Protein AF-A0AAV5I8J8-F1 (afdb_monomer_lite)

Foldseek 3Di:
DADQPDQQLVLVVCLVVVDDPVLQPPKDWDWDDDPVQTFTWIWRDLVNLCPAPCVVPDVVVSVVCNVVTDIDGPCSVVSNVDHGDHCVGPVVDDDDDDDDPPGRSDDD

Radius of gyration: 16.08 Å; chains: 1; bounding box: 31×36×40 Å

Sequence (108 aa):
MADTIHKPSYVIDQYLEDVPKDEFLDTEFIPSGTPEHPLSLVIAGPRFLSSNLYQLSPIEDLELAKTLVRPGSLFQQDLSKAKKFTNEGYGSVTRVFVVCDGDRAINI

pLDDT: mean 94.13, std 4.75, range [71.19, 98.81]

Organism: NCBI:txid152421

InterPro domains:
  IPR029058 Alpha/Beta hydrolase fold [G3DSA:3.40.50.1820] (1-108)
  IPR045889 Methylesterase/Alpha-hydroxynitrile lyase [PTHR10992] (1-107)

Secondary structure (DSSP, 8-state):
---SSS-TTHHHHHHHHHS-GGGGTT-EEEEEE-SSSEEEEEE--HHHIIIIISTTS-HHHHHHHHHH---EE--HHHHTTSPPP-TTTGGGS-------TT-SSS--

Structure (mmCIF, N/CA/C/O backbone):
data_AF-A0AAV5I8J8-F1
#
_entry.id   AF-A0AAV5I8J8-F1
#
loop_
_atom_site.group_PDB
_atom_site.id
_atom_site.type_symbol
_atom_site.label_atom_id
_atom_site.label_alt_id
_atom_site.label_comp_id
_atom_site.label_asym_id
_atom_site.label_entity_id
_atom_site.label_seq_id
_atom_site.pdbx_PDB_ins_code
_atom_site.Cartn_x
_atom_site.Cartn_y
_atom_site.Cartn_z
_atom_site.occupancy
_atom_site.B_iso_or_equiv
_atom_site.auth_seq_id
_atom_site.auth_comp_id
_atom_site.auth_asym_id
_atom_site.auth_atom_id
_atom_site.pdbx_PDB_model_num
ATOM 1 N N . MET A 1 1 ? -3.615 -4.577 -11.014 1.00 82.75 1 MET A N 1
ATOM 2 C CA . MET A 1 1 ? -2.527 -5.559 -10.756 1.00 82.75 1 MET A CA 1
ATOM 3 C C . MET A 1 1 ? -1.365 -5.294 -11.711 1.00 82.75 1 MET A C 1
ATOM 5 O O . MET A 1 1 ? -1.627 -4.814 -12.802 1.00 82.75 1 MET A O 1
ATOM 9 N N . ALA A 1 2 ? -0.111 -5.558 -11.321 1.00 87.56 2 ALA A N 1
ATOM 10 C CA . ALA A 1 2 ? 1.035 -5.403 -12.224 1.00 87.56 2 ALA A CA 1
ATOM 11 C C . ALA A 1 2 ? 0.907 -6.281 -13.487 1.00 87.56 2 ALA A C 1
ATOM 13 O O . ALA A 1 2 ? 0.383 -7.395 -13.429 1.00 87.56 2 ALA A O 1
ATOM 14 N N . ASP A 1 3 ? 1.409 -5.783 -14.616 1.00 94.06 3 ASP A N 1
ATOM 15 C CA . ASP A 1 3 ? 1.371 -6.463 -15.910 1.00 94.06 3 ASP A CA 1
ATOM 16 C C . ASP A 1 3 ? 2.643 -6.182 -16.739 1.00 94.06 3 ASP A C 1
ATOM 18 O O . ASP A 1 3 ? 3.568 -5.508 -16.285 1.00 94.06 3 ASP A O 1
ATOM 22 N N . THR A 1 4 ? 2.713 -6.748 -17.945 1.00 96.94 4 THR A N 1
ATOM 23 C CA . THR A 1 4 ? 3.846 -6.596 -18.878 1.00 96.94 4 THR A CA 1
ATOM 24 C C . THR A 1 4 ? 3.596 -5.554 -19.978 1.00 96.94 4 THR A C 1
ATOM 26 O O . THR A 1 4 ? 4.455 -5.319 -20.828 1.00 96.94 4 THR A O 1
ATOM 29 N N . ILE A 1 5 ? 2.419 -4.923 -19.982 1.00 96.75 5 ILE A N 1
ATOM 30 C CA . ILE A 1 5 ? 1.938 -4.011 -21.026 1.00 96.75 5 ILE A CA 1
ATOM 31 C C . ILE A 1 5 ? 2.177 -2.558 -20.612 1.00 96.75 5 ILE A C 1
ATOM 33 O O . ILE A 1 5 ? 2.697 -1.762 -21.401 1.00 96.75 5 ILE A O 1
ATOM 37 N N . HIS A 1 6 ? 1.835 -2.201 -19.381 1.00 96.94 6 HIS A N 1
ATOM 38 C CA . HIS A 1 6 ? 1.914 -0.860 -18.827 1.00 96.94 6 HIS A CA 1
ATOM 39 C C . HIS A 1 6 ? 3.230 -0.630 -18.071 1.00 96.94 6 HIS A C 1
ATOM 41 O O . HIS A 1 6 ? 4.020 -1.541 -17.818 1.00 96.94 6 HIS A O 1
ATOM 47 N N . LYS A 1 7 ? 3.522 0.637 -17.762 1.00 96.44 7 LYS A N 1
ATOM 48 C CA . LYS A 1 7 ? 4.648 0.99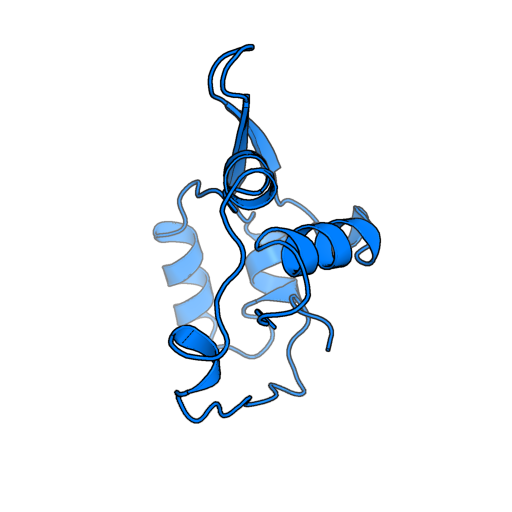6 -16.885 1.00 96.44 7 LYS A CA 1
ATOM 49 C C . LYS A 1 7 ? 4.366 0.531 -15.448 1.00 96.44 7 LYS A C 1
ATOM 51 O O . LYS A 1 7 ? 3.200 0.523 -15.057 1.00 96.44 7 LYS A O 1
ATOM 56 N N . PRO A 1 8 ? 5.392 0.215 -14.637 1.00 96.88 8 PRO A N 1
ATOM 57 C CA . PRO A 1 8 ? 5.177 -0.284 -13.277 1.00 96.88 8 PRO A CA 1
ATOM 58 C C . PRO A 1 8 ? 4.354 0.640 -12.363 1.00 96.88 8 PRO A C 1
ATOM 60 O O . PRO A 1 8 ? 3.654 0.140 -11.488 1.00 96.88 8 PRO A O 1
ATOM 63 N N . SER A 1 9 ? 4.374 1.963 -12.580 1.00 96.12 9 SER A N 1
ATOM 64 C CA . SER A 1 9 ? 3.540 2.904 -11.812 1.00 96.12 9 SER A CA 1
ATOM 65 C C . SER A 1 9 ? 2.051 2.857 -12.154 1.00 96.12 9 SER A C 1
ATOM 67 O O . SER A 1 9 ? 1.263 3.393 -11.389 1.00 96.12 9 SER A O 1
ATOM 69 N N . TYR A 1 10 ? 1.648 2.242 -13.272 1.00 95.75 10 TYR A N 1
ATOM 70 C CA . TYR A 1 10 ? 0.301 2.389 -13.839 1.00 95.75 10 TYR A CA 1
ATOM 71 C C . TYR A 1 10 ? -0.822 2.084 -12.845 1.00 95.75 10 TYR A C 1
ATOM 73 O O . TYR A 1 10 ? -1.774 2.844 -12.747 1.00 95.75 10 TYR A O 1
ATOM 81 N N . VAL A 1 11 ? -0.682 1.017 -12.058 1.00 92.88 11 VAL A N 1
ATOM 82 C CA . VAL A 1 11 ? -1.692 0.638 -11.058 1.00 92.88 11 VAL A CA 1
ATOM 83 C C . VAL A 1 11 ? -1.802 1.634 -9.906 1.00 92.88 11 VAL A C 1
ATOM 85 O O . VAL A 1 11 ? -2.878 1.795 -9.348 1.00 92.88 11 VAL A O 1
ATOM 88 N N . ILE A 1 12 ? -0.699 2.297 -9.552 1.00 93.56 12 ILE A N 1
ATOM 89 C CA . ILE A 1 12 ? -0.678 3.341 -8.523 1.00 93.56 12 ILE A CA 1
ATOM 90 C C . ILE A 1 12 ? -1.264 4.629 -9.100 1.00 93.56 12 ILE A C 1
ATOM 92 O O . ILE A 1 12 ? -2.070 5.269 -8.438 1.00 93.56 12 ILE A O 1
ATOM 96 N N . ASP A 1 13 ? -0.875 4.980 -10.331 1.00 93.94 13 ASP A N 1
ATOM 97 C CA . ASP A 1 13 ? -1.390 6.144 -11.054 1.00 93.94 13 ASP A CA 1
ATOM 98 C C . ASP A 1 13 ? -2.925 6.054 -11.144 1.00 93.94 13 ASP A C 1
ATOM 100 O O . ASP A 1 13 ? -3.616 6.959 -10.691 1.00 93.94 13 ASP A O 1
ATOM 104 N N . GLN A 1 14 ? -3.448 4.914 -11.607 1.00 92.06 14 GLN A N 1
ATOM 105 C CA . GLN A 1 14 ? -4.884 4.664 -11.701 1.00 92.06 14 GLN A CA 1
ATOM 106 C C . GLN A 1 14 ? -5.572 4.723 -10.329 1.00 92.06 14 GLN A C 1
ATOM 108 O O . GLN A 1 14 ? -6.580 5.399 -10.181 1.00 92.06 14 GLN A O 1
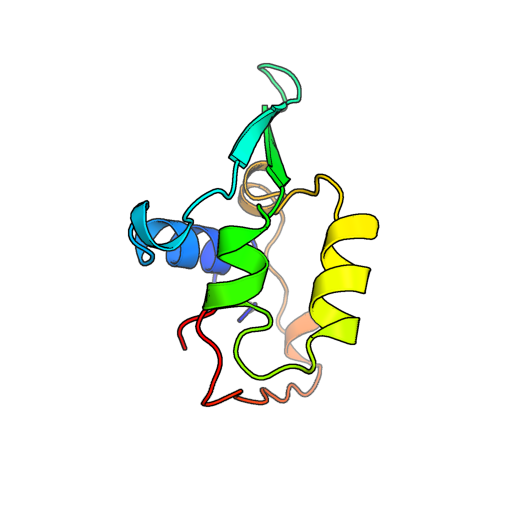ATOM 113 N N . TYR A 1 15 ? -5.014 4.069 -9.306 1.00 90.81 15 TYR A N 1
ATOM 114 C CA . TYR A 1 15 ? -5.588 4.089 -7.959 1.00 90.81 15 TYR A CA 1
ATOM 115 C C . TYR A 1 15 ? -5.700 5.513 -7.387 1.00 90.81 15 TYR A C 1
ATOM 117 O O . TYR A 1 15 ? -6.724 5.878 -6.818 1.00 90.81 15 TYR A O 1
ATOM 125 N N . LEU A 1 16 ? -4.659 6.334 -7.551 1.00 90.06 16 LEU A N 1
ATOM 126 C CA . LEU A 1 16 ? -4.651 7.713 -7.056 1.00 90.06 16 LEU A CA 1
ATOM 127 C C . LEU A 1 16 ? -5.541 8.658 -7.883 1.00 90.06 16 LEU A C 1
ATOM 129 O O . LEU A 1 16 ? -5.947 9.697 -7.364 1.00 90.06 16 LEU A O 1
ATOM 133 N N . GLU A 1 17 ? -5.811 8.331 -9.149 1.00 90.38 17 GLU A N 1
ATOM 134 C CA . GLU A 1 17 ? -6.745 9.067 -10.012 1.00 90.38 17 GLU A CA 1
ATOM 135 C C . GLU A 1 17 ? -8.209 8.690 -9.737 1.00 90.38 17 GLU A C 1
ATOM 137 O O . GLU A 1 17 ? -9.065 9.576 -9.696 1.00 90.38 17 GLU A O 1
ATOM 142 N N . ASP A 1 18 ? -8.485 7.402 -9.518 1.00 87.31 18 ASP A N 1
ATOM 143 C CA . ASP A 1 18 ? -9.837 6.861 -9.351 1.00 87.31 18 ASP A CA 1
ATOM 144 C C . ASP A 1 18 ? -10.397 7.091 -7.935 1.00 87.31 18 ASP A C 1
ATOM 146 O O . ASP A 1 18 ? -11.607 7.268 -7.777 1.00 87.31 18 ASP A O 1
ATOM 150 N N . VAL A 1 19 ? -9.549 7.102 -6.897 1.00 84.75 19 VAL A N 1
ATOM 151 C CA . VAL A 1 19 ? -9.993 7.240 -5.500 1.00 84.75 19 VAL A CA 1
ATOM 152 C C . VAL A 1 19 ? -10.148 8.718 -5.110 1.00 84.75 19 VAL A C 1
ATOM 154 O O . VAL A 1 19 ? -9.163 9.467 -5.100 1.00 84.75 19 VAL A O 1
ATOM 157 N N . PRO A 1 20 ? -11.360 9.171 -4.723 1.00 84.75 20 PRO A N 1
ATOM 158 C CA . PRO A 1 20 ? -11.569 10.524 -4.228 1.00 84.75 20 PRO A CA 1
ATOM 159 C C . PRO A 1 20 ? -10.688 10.822 -3.013 1.00 84.75 20 PRO A C 1
ATOM 161 O O . PRO A 1 20 ? -10.549 10.003 -2.108 1.00 84.75 20 PRO A O 1
ATOM 164 N N . LYS A 1 21 ? -10.147 12.044 -2.930 1.00 81.38 21 LYS A N 1
ATOM 165 C CA . LYS A 1 21 ? -9.269 12.448 -1.814 1.00 81.38 21 LYS A CA 1
ATOM 166 C C . LYS A 1 21 ? -9.902 12.249 -0.435 1.00 81.38 21 LYS A C 1
ATOM 168 O O . LYS A 1 21 ? -9.191 11.926 0.511 1.00 81.38 21 LYS A O 1
ATOM 173 N N . ASP A 1 22 ? -11.218 12.415 -0.334 1.00 84.00 22 ASP A N 1
ATOM 174 C CA . ASP A 1 22 ? -11.956 12.2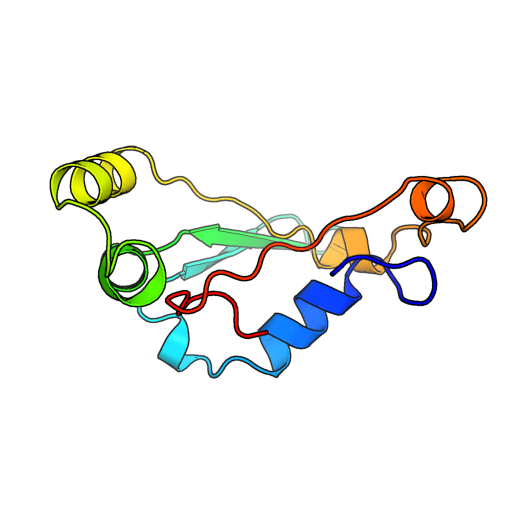53 0.919 1.00 84.00 22 ASP A CA 1
ATOM 175 C C . ASP A 1 22 ? -11.943 10.802 1.435 1.00 84.00 22 ASP A C 1
ATOM 177 O O . ASP A 1 22 ? -12.028 10.587 2.644 1.00 84.00 22 ASP A O 1
ATOM 181 N N . GLU A 1 23 ? -11.760 9.807 0.558 1.00 87.19 23 GLU A N 1
ATOM 182 C CA . GLU A 1 23 ? -11.656 8.397 0.960 1.00 87.19 23 GLU A CA 1
ATOM 183 C C . GLU A 1 23 ? -10.336 8.080 1.674 1.00 87.19 23 GLU A C 1
ATOM 185 O O . GLU A 1 23 ? -10.268 7.121 2.441 1.00 87.19 23 GLU A O 1
ATOM 190 N N . PHE A 1 24 ? -9.306 8.918 1.517 1.00 90.19 24 PHE A N 1
ATOM 191 C CA . PHE A 1 24 ? -8.045 8.775 2.249 1.00 90.19 24 PHE A CA 1
ATOM 192 C C . PHE A 1 24 ? -8.134 9.240 3.713 1.00 90.19 24 PHE A C 1
ATOM 194 O O . PHE A 1 24 ? -7.218 8.964 4.490 1.00 90.19 24 PHE A O 1
ATOM 201 N N . LEU A 1 25 ? -9.233 9.888 4.124 1.00 94.94 25 LEU A N 1
ATOM 202 C CA . LEU A 1 25 ? -9.515 10.324 5.498 1.00 94.94 25 LEU A CA 1
ATOM 203 C C . LEU A 1 25 ? -8.364 11.115 6.157 1.00 94.94 25 LEU A C 1
ATOM 205 O O . LEU A 1 25 ? -8.151 12.280 5.839 1.00 94.94 25 LEU A O 1
ATOM 209 N N . ASP A 1 26 ? -7.676 10.529 7.142 1.00 96.19 26 ASP A N 1
ATOM 210 C CA . ASP A 1 26 ? -6.516 11.095 7.847 1.00 96.19 26 ASP A CA 1
ATOM 211 C C . ASP A 1 26 ? -5.176 10.504 7.391 1.00 96.19 26 ASP A C 1
ATOM 213 O O . ASP A 1 26 ? -4.178 10.621 8.097 1.00 96.19 26 ASP A O 1
ATOM 217 N N . THR A 1 27 ? -5.138 9.867 6.223 1.00 96.12 27 THR A N 1
ATOM 218 C CA . THR A 1 27 ? -3.879 9.479 5.586 1.00 96.12 27 THR A CA 1
ATOM 219 C C . THR A 1 27 ? -3.122 10.724 5.143 1.00 96.12 27 THR A C 1
ATOM 221 O O . THR A 1 27 ? -3.649 11.565 4.413 1.00 96.12 27 THR A O 1
ATOM 224 N N . GLU A 1 28 ? -1.862 10.828 5.552 1.00 94.94 28 GLU A N 1
ATOM 225 C CA . GLU A 1 28 ? -1.011 11.962 5.209 1.00 94.94 28 GLU A CA 1
ATOM 226 C C . GLU A 1 28 ? -0.044 11.601 4.083 1.00 94.94 28 GLU A C 1
ATOM 228 O O . GLU A 1 28 ? 0.635 10.572 4.129 1.00 94.94 28 GLU A O 1
ATOM 233 N N . PHE A 1 29 ? 0.054 12.495 3.097 1.00 93.19 29 PHE A N 1
ATOM 234 C CA . PHE A 1 29 ? 1.057 12.454 2.038 1.00 93.19 29 PHE A CA 1
ATOM 235 C C . PHE A 1 29 ? 2.123 13.506 2.333 1.00 93.19 29 PHE A C 1
ATOM 237 O O . PHE A 1 29 ? 1.880 14.708 2.216 1.00 93.19 29 PHE A O 1
ATOM 244 N N . ILE A 1 30 ? 3.309 13.052 2.722 1.00 94.00 30 ILE A N 1
ATOM 245 C CA . ILE A 1 30 ? 4.412 13.901 3.163 1.00 94.00 30 ILE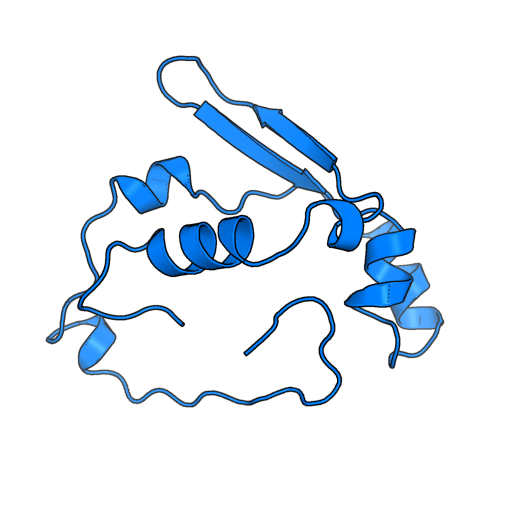 A CA 1
ATOM 246 C C . ILE A 1 30 ? 5.439 13.983 2.026 1.00 94.00 30 ILE A C 1
ATOM 248 O O . ILE A 1 30 ? 6.057 12.967 1.685 1.00 94.00 30 ILE A O 1
ATOM 252 N N . PRO A 1 31 ? 5.659 15.168 1.426 1.00 91.75 31 PRO A N 1
ATOM 253 C CA . PRO A 1 31 ? 6.737 15.361 0.467 1.00 91.75 31 PRO A CA 1
ATOM 254 C C . PRO A 1 31 ? 8.087 15.033 1.108 1.00 91.75 31 PRO A C 1
ATOM 256 O O . PRO A 1 31 ? 8.408 15.494 2.202 1.00 91.75 31 PRO A O 1
ATOM 259 N N . SER A 1 32 ? 8.881 14.228 0.418 1.00 90.50 32 SER A N 1
ATOM 260 C CA . SER A 1 32 ? 10.210 13.798 0.831 1.00 90.50 32 SER A CA 1
ATOM 261 C C . SER A 1 32 ? 11.140 13.735 -0.388 1.00 90.50 32 SER A C 1
ATOM 263 O O . SER A 1 32 ? 10.726 13.955 -1.526 1.00 90.50 32 SER A O 1
ATOM 265 N N . GLY A 1 33 ? 12.417 13.439 -0.166 1.00 87.69 33 GLY A N 1
ATOM 266 C CA . GLY A 1 33 ? 13.424 13.403 -1.229 1.00 87.69 33 GLY A CA 1
ATOM 267 C C . GLY A 1 33 ? 13.937 14.785 -1.645 1.00 87.69 33 GLY A C 1
ATOM 268 O O . GLY A 1 33 ? 13.797 15.767 -0.914 1.00 87.69 33 GLY A O 1
ATOM 269 N N . THR A 1 34 ? 14.592 14.845 -2.805 1.00 90.19 34 THR A N 1
ATOM 270 C CA . THR A 1 34 ? 15.190 16.075 -3.355 1.00 90.19 34 THR A CA 1
ATOM 271 C C . THR A 1 34 ? 14.433 16.532 -4.603 1.00 90.19 34 THR A C 1
ATOM 273 O O . THR A 1 34 ? 13.683 15.741 -5.176 1.00 90.19 34 THR A O 1
ATOM 276 N N . PRO A 1 35 ? 14.617 17.775 -5.082 1.00 87.25 35 PRO A N 1
ATOM 277 C CA . PRO A 1 35 ? 14.013 18.218 -6.341 1.00 87.25 35 PRO A CA 1
ATOM 278 C C . PRO A 1 35 ? 14.340 17.309 -7.540 1.00 87.25 35 PRO A C 1
ATOM 280 O O . PRO A 1 35 ? 13.511 17.133 -8.429 1.00 87.25 35 PRO A O 1
ATOM 283 N N . GLU A 1 36 ? 15.527 16.699 -7.557 1.00 89.56 36 GLU A N 1
ATOM 284 C CA . GLU A 1 36 ? 15.977 15.776 -8.607 1.00 89.56 36 GLU A CA 1
ATOM 285 C C . GLU A 1 36 ? 15.393 14.363 -8.435 1.00 89.56 36 GLU A C 1
ATOM 287 O O . GLU A 1 36 ? 15.158 13.658 -9.420 1.00 89.56 36 GLU A O 1
ATOM 292 N N . HIS A 1 37 ? 15.138 13.963 -7.186 1.00 87.56 37 HIS A N 1
ATOM 293 C CA . HIS A 1 37 ? 14.598 12.657 -6.803 1.00 87.56 37 HIS A CA 1
ATOM 294 C C . HIS A 1 37 ? 13.412 12.843 -5.844 1.00 87.56 37 HIS A C 1
ATOM 296 O O . HIS A 1 37 ? 13.545 12.591 -4.639 1.00 87.56 37 HIS A O 1
ATOM 302 N N . PRO A 1 38 ? 12.267 13.335 -6.353 1.00 90.00 38 PRO A N 1
ATOM 303 C CA . PRO A 1 38 ? 11.097 13.573 -5.525 1.00 90.00 38 PRO A CA 1
ATOM 304 C C . PRO A 1 38 ? 10.522 12.246 -5.030 1.00 90.00 38 PRO A C 1
ATOM 306 O O . PRO A 1 38 ? 10.385 11.295 -5.799 1.00 90.00 38 PRO A O 1
ATOM 309 N N . LEU A 1 39 ? 10.141 12.208 -3.757 1.00 92.69 39 LEU A N 1
ATOM 310 C CA . LEU A 1 39 ? 9.517 11.063 -3.107 1.00 92.69 39 LEU A CA 1
ATOM 311 C C . LEU A 1 39 ? 8.284 11.536 -2.336 1.00 92.69 39 LEU A C 1
ATOM 313 O O . LEU A 1 39 ? 8.267 12.618 -1.757 1.00 92.69 39 LEU A O 1
ATOM 317 N N . SER A 1 40 ? 7.247 10.714 -2.280 1.00 92.75 40 SER A N 1
ATOM 318 C CA . SER A 1 40 ? 6.100 10.970 -1.408 1.00 92.75 40 SER A CA 1
ATOM 319 C C . SER A 1 40 ? 6.026 9.864 -0.374 1.00 92.75 40 SER A C 1
ATOM 321 O O . SER A 1 40 ? 5.890 8.694 -0.731 1.00 92.75 40 SER A O 1
ATOM 323 N N . LEU A 1 41 ? 6.162 10.228 0.900 1.00 95.75 41 LEU A N 1
ATOM 324 C CA . LEU A 1 41 ? 5.875 9.312 1.992 1.00 95.75 41 LEU A CA 1
ATOM 325 C C . LEU A 1 41 ? 4.374 9.324 2.270 1.00 95.75 41 LEU A C 1
ATOM 327 O O . LEU A 1 41 ? 3.723 10.357 2.137 1.00 95.75 41 LEU A O 1
ATOM 331 N N . VAL A 1 42 ? 3.842 8.179 2.667 1.00 95.50 42 VAL A N 1
ATOM 332 C CA . VAL A 1 42 ? 2.444 7.989 3.036 1.00 95.50 42 VAL A CA 1
ATOM 333 C C . VAL A 1 42 ? 2.404 7.347 4.410 1.00 95.50 42 VAL A C 1
ATOM 335 O O . VAL A 1 42 ? 3.107 6.363 4.658 1.00 95.50 42 VAL A O 1
ATOM 338 N N . ILE A 1 43 ? 1.588 7.891 5.304 1.00 97.12 43 ILE A N 1
ATOM 339 C CA . ILE A 1 43 ? 1.276 7.263 6.587 1.00 97.12 43 ILE A CA 1
ATOM 340 C C . ILE A 1 43 ? -0.240 7.185 6.748 1.00 97.12 43 ILE A C 1
ATOM 342 O O . ILE A 1 43 ? -0.938 8.190 6.645 1.00 97.12 43 ILE A O 1
ATOM 346 N N . ALA A 1 44 ? -0.745 5.970 6.966 1.00 96.81 44 ALA A N 1
ATOM 347 C CA . ALA A 1 44 ? -2.161 5.737 7.209 1.00 96.81 44 ALA A CA 1
ATOM 348 C C . ALA A 1 44 ? -2.534 6.235 8.609 1.00 96.81 44 ALA A C 1
ATOM 350 O O . ALA A 1 44 ? -1.944 5.805 9.605 1.00 96.81 44 ALA A O 1
ATOM 351 N N . GLY A 1 45 ? -3.513 7.135 8.676 1.00 97.56 45 GLY A N 1
ATOM 352 C CA . GLY A 1 45 ? -4.030 7.638 9.939 1.00 97.56 45 GLY A CA 1
ATOM 353 C C . GLY A 1 45 ? -4.984 6.646 10.622 1.00 97.56 45 GLY A C 1
ATOM 354 O O . GLY A 1 45 ? -5.476 5.698 10.000 1.00 97.56 45 GLY A O 1
ATOM 355 N N . PRO A 1 46 ? -5.253 6.826 11.926 1.00 97.62 46 PRO A N 1
ATOM 356 C CA . PRO A 1 46 ? -6.098 5.917 12.695 1.00 97.62 46 PRO A CA 1
ATOM 357 C C . PRO A 1 46 ? -7.539 5.802 12.171 1.00 97.62 46 PRO A C 1
ATOM 359 O O . PRO A 1 46 ? -8.124 4.727 12.319 1.00 97.62 46 PRO A O 1
ATOM 362 N N . ARG A 1 47 ? -8.120 6.851 11.565 1.00 98.00 47 ARG A N 1
ATOM 363 C CA . ARG A 1 47 ? -9.482 6.794 10.994 1.00 98.00 47 ARG A CA 1
ATOM 364 C C . ARG A 1 47 ? -9.515 6.013 9.686 1.00 98.00 47 ARG A C 1
ATOM 366 O O . ARG A 1 47 ? -10.464 5.259 9.468 1.00 98.00 47 ARG A O 1
ATOM 373 N N . PHE A 1 48 ? -8.495 6.161 8.844 1.00 97.50 48 PHE A N 1
ATOM 374 C CA . PHE A 1 48 ? -8.334 5.348 7.640 1.00 97.50 48 PHE A CA 1
ATOM 375 C C . PHE A 1 48 ? -8.124 3.874 7.995 1.00 97.50 48 PHE A C 1
ATOM 377 O O . PHE A 1 48 ? -8.831 3.007 7.480 1.00 97.50 48 PHE A O 1
ATOM 384 N N . LEU A 1 49 ? -7.239 3.590 8.960 1.00 98.00 49 LEU A N 1
ATOM 385 C CA . LEU A 1 49 ? -7.027 2.232 9.467 1.00 98.00 49 LEU A CA 1
ATOM 386 C C . LEU A 1 49 ? -8.342 1.596 9.939 1.00 98.00 49 LEU A C 1
ATOM 388 O O . LEU A 1 49 ? -8.649 0.479 9.537 1.00 98.00 49 LEU A O 1
ATOM 392 N N . SER A 1 50 ? -9.149 2.303 10.737 1.00 97.94 50 SER A N 1
ATOM 393 C CA . SER A 1 50 ? -10.398 1.745 11.270 1.00 97.94 50 SER A CA 1
ATOM 394 C C . SER A 1 50 ? -11.506 1.572 10.230 1.00 97.94 50 SER A C 1
ATOM 396 O O . SER A 1 50 ? -12.313 0.658 10.355 1.00 97.94 50 SER A O 1
ATOM 398 N N . SER A 1 51 ? -11.597 2.471 9.246 1.00 96.44 51 SER A N 1
ATOM 399 C CA . SER A 1 51 ? -12.766 2.552 8.353 1.00 96.44 51 SER A CA 1
ATOM 400 C C . SER A 1 51 ? -12.579 1.795 7.039 1.00 96.44 51 SER A C 1
ATOM 402 O O . SER A 1 51 ? -13.574 1.323 6.476 1.00 96.44 51 SER A O 1
ATOM 404 N N . ASN A 1 52 ? -11.328 1.672 6.576 1.00 95.44 52 ASN A N 1
ATOM 405 C CA . ASN A 1 52 ? -10.996 1.163 5.245 1.00 95.44 52 ASN A CA 1
ATOM 406 C C . ASN A 1 52 ? -10.127 -0.106 5.253 1.00 95.44 52 ASN A C 1
ATOM 408 O O . ASN A 1 52 ? -10.235 -0.893 4.315 1.00 95.44 52 ASN A O 1
ATOM 412 N N . LEU A 1 53 ? -9.282 -0.309 6.277 1.00 96.69 53 LEU A N 1
ATOM 413 C CA . LEU A 1 53 ? -8.352 -1.451 6.341 1.00 96.69 53 LEU A CA 1
ATOM 414 C C . LEU A 1 53 ? -8.738 -2.524 7.374 1.00 96.69 53 LEU A C 1
ATOM 416 O O . LEU A 1 53 ? -8.589 -3.712 7.105 1.00 96.69 53 LEU A O 1
ATOM 420 N N . TYR A 1 54 ? -9.215 -2.124 8.557 1.00 98.06 54 TYR A N 1
ATOM 421 C CA . TYR A 1 54 ? -9.510 -3.018 9.690 1.00 98.06 54 TYR A CA 1
ATOM 422 C C . TYR A 1 54 ? -10.994 -3.019 10.092 1.00 98.06 54 TYR A C 1
ATOM 424 O O . TYR A 1 54 ? -11.349 -3.501 11.163 1.00 98.06 54 TYR A O 1
ATOM 432 N N . GLN A 1 55 ? -11.886 -2.510 9.243 1.00 97.62 55 GLN A N 1
ATOM 433 C CA . GLN A 1 55 ? -13.324 -2.372 9.511 1.00 97.62 55 GLN A CA 1
ATOM 434 C C . GLN A 1 55 ? -14.052 -3.697 9.791 1.00 97.62 55 GLN A C 1
ATOM 436 O O . GLN A 1 55 ? -15.131 -3.677 10.379 1.00 97.62 55 GLN A O 1
ATOM 441 N N . LEU A 1 56 ? -13.492 -4.831 9.351 1.00 97.94 56 LEU A N 1
ATOM 442 C CA . LEU A 1 56 ? -14.011 -6.183 9.611 1.00 97.94 56 LEU A CA 1
ATOM 443 C C . LEU A 1 56 ? -13.098 -7.008 10.537 1.00 97.94 56 LEU A C 1
ATOM 445 O O . LEU A 1 56 ? -13.368 -8.187 10.763 1.00 97.94 56 LEU A O 1
ATOM 449 N N . SER A 1 57 ? -12.025 -6.411 11.055 1.00 98.25 57 SER A N 1
ATOM 450 C CA . SER A 1 57 ? -11.057 -7.080 11.926 1.00 98.25 57 SER A CA 1
ATOM 451 C C . SER A 1 57 ? -11.435 -6.928 13.407 1.00 98.25 57 SER A C 1
ATOM 453 O O . SER A 1 57 ? -12.147 -5.986 13.769 1.00 98.25 57 SER A O 1
ATOM 455 N N . PRO A 1 58 ? -10.950 -7.817 14.294 1.00 98.56 58 PRO A N 1
ATOM 456 C CA . PRO A 1 58 ? -11.011 -7.611 15.739 1.00 98.56 58 PRO A CA 1
ATOM 457 C C . PRO A 1 58 ? -10.358 -6.291 16.165 1.00 98.56 58 PRO A C 1
ATOM 459 O O . PRO A 1 58 ? -9.424 -5.797 15.527 1.00 98.56 58 PRO A O 1
ATOM 462 N N . ILE A 1 59 ? -10.826 -5.728 17.281 1.00 98.38 59 ILE A N 1
ATOM 463 C CA . ILE A 1 59 ? -10.321 -4.442 17.776 1.00 98.38 59 ILE A CA 1
ATOM 464 C C . ILE A 1 59 ? -8.849 -4.530 18.193 1.00 98.38 59 ILE A C 1
ATOM 466 O O . ILE A 1 59 ? -8.103 -3.570 18.021 1.00 98.38 59 ILE A O 1
ATOM 470 N N . GLU A 1 60 ? -8.407 -5.689 18.675 1.00 98.69 60 GLU A N 1
ATOM 471 C CA . GLU A 1 60 ? -7.029 -5.948 19.081 1.00 98.69 60 GLU A CA 1
ATOM 472 C C . GLU A 1 60 ? -6.046 -5.773 17.915 1.00 98.69 60 GLU A C 1
ATOM 474 O O . GLU A 1 60 ? -4.971 -5.200 18.103 1.00 98.69 60 GLU A O 1
ATOM 479 N N . ASP A 1 61 ? -6.432 -6.187 16.703 1.00 98.81 61 ASP A N 1
ATOM 480 C CA . ASP A 1 61 ? -5.606 -6.031 15.502 1.00 98.81 61 ASP A CA 1
ATOM 481 C C . ASP A 1 61 ? -5.516 -4.563 15.067 1.00 98.81 61 ASP A C 1
ATOM 483 O O . ASP A 1 61 ? -4.443 -4.098 14.675 1.00 98.81 61 ASP A O 1
ATOM 487 N N . LEU A 1 62 ? -6.615 -3.805 15.181 1.00 98.62 62 LEU A N 1
ATOM 488 C CA . LEU A 1 62 ? -6.618 -2.364 14.910 1.00 98.62 62 LEU A CA 1
ATOM 489 C C . LEU A 1 62 ? -5.728 -1.606 15.905 1.00 98.62 62 LEU A C 1
ATOM 491 O O . LEU A 1 62 ? -4.942 -0.747 15.499 1.00 98.62 62 LEU A O 1
ATOM 495 N N . GLU A 1 63 ? -5.836 -1.905 17.201 1.00 98.62 63 GLU A N 1
ATOM 496 C CA . GLU A 1 63 ? -5.000 -1.265 18.221 1.00 98.62 63 GLU A CA 1
ATOM 497 C C . GLU A 1 63 ? -3.524 -1.616 18.025 1.00 98.62 63 GLU A C 1
ATOM 499 O O . GLU A 1 63 ? -2.674 -0.725 18.062 1.00 98.62 63 GLU A O 1
ATOM 504 N N . LEU A 1 64 ? -3.210 -2.875 17.704 1.00 98.75 64 LEU A N 1
ATOM 505 C CA . LEU A 1 64 ? -1.850 -3.269 17.355 1.00 98.75 64 LEU A CA 1
ATOM 506 C C . LEU A 1 64 ? -1.339 -2.491 16.132 1.00 98.75 64 LEU A C 1
ATOM 508 O O . LEU A 1 64 ? -0.242 -1.929 16.186 1.00 98.75 64 LEU A O 1
ATOM 512 N N . ALA A 1 65 ? -2.135 -2.384 15.064 1.00 98.44 65 ALA A N 1
ATOM 513 C CA . ALA A 1 65 ? -1.761 -1.660 13.851 1.00 98.44 65 ALA A CA 1
ATOM 514 C C . ALA A 1 65 ? -1.440 -0.183 14.126 1.00 98.44 65 ALA A C 1
ATOM 516 O O . ALA A 1 65 ? -0.423 0.320 13.645 1.00 98.44 65 ALA A O 1
ATOM 517 N N . LYS A 1 66 ? -2.234 0.499 14.964 1.00 98.19 66 LYS A N 1
ATOM 518 C CA . LYS A 1 66 ? -1.976 1.893 15.373 1.00 98.19 66 LYS A CA 1
ATOM 519 C C . LYS A 1 66 ? -0.619 2.072 16.061 1.00 98.19 66 LYS A C 1
ATOM 521 O O . LYS A 1 66 ? -0.001 3.119 15.898 1.00 98.19 66 LYS A O 1
ATOM 526 N N . THR A 1 67 ? -0.138 1.072 16.806 1.00 98.12 67 THR A N 1
ATOM 527 C CA . THR A 1 67 ? 1.186 1.137 17.460 1.00 98.12 67 THR A CA 1
ATOM 528 C C . THR A 1 67 ? 2.359 0.847 16.522 1.00 98.12 67 THR A C 1
ATOM 530 O O . THR A 1 67 ? 3.493 1.210 16.833 1.00 98.12 67 THR A O 1
ATOM 533 N N . LEU A 1 68 ? 2.105 0.188 15.387 1.00 98.25 68 LEU A N 1
ATOM 534 C CA . LEU A 1 68 ? 3.142 -0.319 14.484 1.00 98.25 68 LEU A CA 1
ATOM 535 C C . LEU A 1 68 ? 3.225 0.427 13.150 1.00 98.25 68 LEU A C 1
ATOM 537 O O . LEU A 1 68 ? 4.234 0.293 12.454 1.00 98.25 68 LEU A O 1
ATOM 541 N N . VAL A 1 69 ? 2.190 1.185 12.775 1.00 97.50 69 VAL A N 1
ATOM 542 C CA . VAL A 1 69 ? 2.162 1.921 11.509 1.00 97.50 69 VAL A CA 1
ATOM 543 C C . VAL A 1 69 ? 3.318 2.920 11.439 1.00 97.50 69 VAL A C 1
ATOM 545 O O . VAL A 1 69 ? 3.648 3.618 12.398 1.00 97.50 69 VAL A O 1
ATOM 548 N N . ARG A 1 70 ? 3.974 2.969 10.280 1.00 97.25 70 ARG A N 1
ATOM 549 C CA . ARG A 1 70 ? 5.119 3.842 10.005 1.00 97.25 70 ARG A CA 1
ATOM 550 C C . ARG A 1 70 ? 4.975 4.441 8.609 1.00 97.25 70 ARG A C 1
ATOM 552 O O . ARG A 1 70 ? 4.343 3.812 7.760 1.00 97.25 70 ARG A O 1
ATOM 559 N N . PRO A 1 71 ? 5.587 5.606 8.341 1.00 96.69 71 PRO A N 1
ATOM 560 C CA . PRO A 1 71 ? 5.632 6.151 6.993 1.00 96.69 71 PRO A CA 1
ATOM 561 C C . PRO A 1 71 ? 6.278 5.162 6.015 1.00 96.69 71 PRO A C 1
ATOM 563 O O . PRO A 1 71 ? 7.362 4.637 6.280 1.00 96.69 71 PRO A O 1
ATOM 566 N N . GLY A 1 72 ? 5.614 4.931 4.886 1.00 95.62 72 GLY A N 1
ATOM 567 C CA . GLY A 1 72 ? 6.120 4.167 3.744 1.00 95.62 72 GLY A CA 1
ATOM 568 C C . GLY A 1 72 ? 6.080 5.001 2.465 1.00 95.62 72 GLY A C 1
ATOM 569 O O . GLY A 1 72 ? 5.748 6.178 2.507 1.00 95.62 72 GLY A O 1
ATOM 570 N N . SER A 1 73 ? 6.409 4.412 1.318 1.00 95.31 73 SER A N 1
ATOM 571 C CA . SER A 1 73 ? 6.250 5.053 0.006 1.00 95.31 73 SER A CA 1
ATOM 572 C C . SER A 1 73 ? 5.708 4.053 -1.003 1.00 95.31 73 SER A C 1
ATOM 574 O O . SER A 1 73 ? 6.044 2.870 -0.950 1.00 95.31 73 SER A O 1
ATOM 576 N N . LEU A 1 74 ? 4.899 4.541 -1.943 1.00 93.69 74 LEU A N 1
ATOM 577 C CA . LEU A 1 74 ? 4.463 3.770 -3.110 1.00 93.69 74 LEU A CA 1
ATOM 578 C C . LEU A 1 74 ? 5.516 3.764 -4.229 1.00 93.69 74 LEU A C 1
ATOM 580 O O . LEU A 1 74 ? 5.344 3.063 -5.219 1.00 93.69 74 LEU A O 1
ATOM 584 N N . PHE A 1 75 ? 6.592 4.549 -4.093 1.00 94.44 75 PHE A N 1
ATOM 585 C CA . PHE A 1 75 ? 7.660 4.691 -5.090 1.00 94.44 75 PHE A CA 1
ATOM 586 C C . PHE A 1 75 ? 7.143 5.052 -6.491 1.00 94.44 75 PHE A C 1
ATOM 588 O O . PHE A 1 75 ? 7.758 4.701 -7.496 1.00 94.44 75 PHE A O 1
ATOM 595 N N . GLN A 1 76 ? 6.011 5.760 -6.574 1.00 94.44 76 GLN A N 1
ATOM 596 C CA . GLN A 1 76 ? 5.347 6.102 -7.835 1.00 94.44 76 GLN A CA 1
ATOM 597 C C . GLN A 1 76 ? 6.315 6.790 -8.810 1.00 94.44 76 GLN A C 1
ATOM 599 O O . GLN A 1 76 ? 6.379 6.431 -9.986 1.00 94.44 76 GLN A O 1
ATOM 604 N N . GLN A 1 77 ? 7.118 7.735 -8.310 1.00 92.69 77 GLN A N 1
ATOM 605 C CA . GLN A 1 77 ? 8.087 8.484 -9.108 1.00 92.69 77 GLN A CA 1
ATOM 606 C C . GLN A 1 77 ? 9.167 7.574 -9.711 1.00 92.69 77 GLN A C 1
ATOM 608 O O . GLN A 1 77 ? 9.483 7.708 -10.896 1.00 92.69 77 GLN A O 1
ATOM 613 N N . ASP A 1 78 ? 9.686 6.618 -8.942 1.00 93.94 78 ASP A N 1
ATOM 614 C CA . ASP A 1 78 ? 10.713 5.677 -9.401 1.00 93.94 78 ASP A CA 1
ATOM 615 C C . ASP A 1 78 ? 10.124 4.634 -10.357 1.00 93.94 78 ASP A C 1
ATOM 617 O O . ASP A 1 78 ? 10.661 4.387 -11.440 1.00 93.94 78 ASP A O 1
ATOM 621 N N . LEU A 1 79 ? 8.961 4.077 -10.010 1.00 95.44 79 LEU A N 1
ATOM 622 C CA . LEU A 1 79 ? 8.244 3.095 -10.821 1.00 95.44 79 LEU A CA 1
ATOM 623 C C . LEU A 1 79 ? 7.751 3.674 -12.153 1.00 95.44 79 LEU A C 1
ATOM 625 O O . LEU A 1 79 ? 7.621 2.931 -13.125 1.00 95.44 79 LEU A O 1
ATOM 629 N N . SER A 1 80 ? 7.534 4.991 -12.237 1.00 94.38 80 SER A N 1
ATOM 630 C CA . SER A 1 80 ? 7.175 5.664 -13.493 1.00 94.38 80 SER A CA 1
ATOM 631 C C . SER A 1 80 ? 8.318 5.666 -14.517 1.00 94.38 80 SER A C 1
ATOM 633 O O . SER A 1 80 ? 8.069 5.736 -15.722 1.00 94.38 80 SER A O 1
ATOM 635 N N . LYS A 1 81 ? 9.566 5.557 -14.038 1.00 94.75 81 LYS A N 1
ATOM 636 C CA . LYS A 1 81 ? 10.804 5.536 -14.836 1.00 94.75 81 LYS A CA 1
ATOM 637 C C . LYS A 1 81 ? 11.386 4.125 -14.976 1.00 94.75 81 LYS A C 1
ATOM 639 O O . LYS A 1 81 ? 12.310 3.912 -15.763 1.00 94.75 81 LYS A O 1
ATOM 644 N N . ALA A 1 82 ? 10.876 3.166 -14.207 1.00 96.06 82 ALA A N 1
ATOM 645 C CA . ALA A 1 82 ? 11.337 1.789 -14.223 1.00 96.06 82 ALA A CA 1
ATOM 646 C C . ALA A 1 82 ? 10.998 1.090 -15.550 1.00 96.06 82 ALA A C 1
ATOM 648 O O . ALA A 1 82 ? 9.995 1.376 -16.210 1.00 96.06 82 ALA A O 1
ATOM 649 N N . LYS A 1 83 ? 11.843 0.128 -15.940 1.00 97.00 83 LYS A N 1
ATOM 650 C CA . LYS A 1 83 ? 11.562 -0.730 -17.097 1.00 97.00 83 LYS A CA 1
ATOM 651 C C . LYS A 1 83 ? 10.320 -1.573 -16.818 1.00 97.00 83 LYS A C 1
ATOM 653 O O . LYS A 1 83 ? 10.128 -2.047 -15.700 1.00 97.00 83 LYS A O 1
ATOM 658 N N . LYS A 1 84 ? 9.508 -1.785 -17.855 1.00 97.50 84 LYS A N 1
ATOM 659 C CA . LYS A 1 84 ? 8.350 -2.679 -17.783 1.00 97.50 84 LYS A CA 1
ATOM 660 C C . LYS A 1 84 ? 8.783 -4.094 -17.425 1.00 97.50 84 LYS A C 1
ATOM 662 O O . LYS A 1 84 ? 9.883 -4.532 -17.775 1.00 97.50 84 LYS A O 1
ATOM 667 N N . PHE A 1 85 ? 7.876 -4.814 -16.784 1.00 97.25 85 PHE A N 1
ATOM 668 C CA . PHE A 1 85 ? 8.012 -6.251 -16.644 1.00 97.25 85 PHE A CA 1
ATOM 669 C C . PHE A 1 85 ? 7.917 -6.932 -18.017 1.00 97.25 85 PHE A C 1
ATOM 671 O O . PHE A 1 85 ? 7.247 -6.437 -18.922 1.00 97.25 85 PHE A O 1
ATOM 678 N N . THR A 1 86 ? 8.603 -8.062 -18.184 1.00 97.94 86 THR A N 1
ATOM 679 C CA . THR A 1 86 ? 8.676 -8.784 -19.463 1.00 97.94 86 THR A CA 1
ATOM 680 C C . THR A 1 86 ? 7.800 -10.030 -19.461 1.00 97.94 86 THR A C 1
ATOM 682 O O . THR A 1 86 ? 7.520 -10.603 -18.404 1.00 97.94 86 THR A O 1
ATOM 685 N N . ASN A 1 87 ? 7.394 -10.478 -20.651 1.00 97.94 87 ASN A N 1
ATOM 686 C CA . ASN A 1 87 ? 6.633 -11.718 -20.808 1.00 97.94 87 ASN A CA 1
ATOM 687 C C . ASN A 1 87 ? 7.480 -12.943 -20.455 1.00 97.94 87 ASN A C 1
ATOM 689 O O . ASN A 1 87 ? 6.989 -13.860 -19.808 1.00 97.94 87 ASN A O 1
ATOM 693 N N . GLU A 1 88 ? 8.761 -12.927 -20.817 1.00 97.81 88 GLU A N 1
ATOM 694 C CA . GLU A 1 88 ? 9.710 -14.008 -20.548 1.00 97.81 88 GLU A CA 1
ATOM 695 C C . GLU A 1 88 ? 10.084 -14.083 -19.060 1.00 97.81 88 GLU A C 1
ATOM 697 O O . GLU A 1 88 ? 10.435 -15.148 -18.565 1.00 97.81 88 GLU A O 1
ATOM 702 N N . GLY A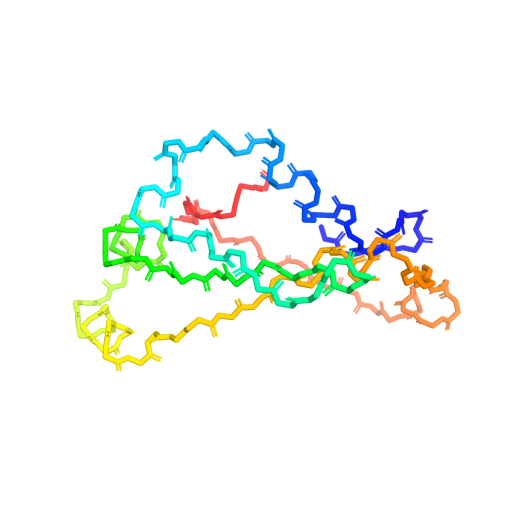 1 89 ? 10.006 -12.955 -18.345 1.00 97.12 89 GLY A N 1
ATOM 703 C CA . GLY A 1 89 ? 10.237 -12.859 -16.906 1.00 97.12 89 GLY A CA 1
ATOM 704 C C . GLY A 1 89 ? 8.930 -12.971 -16.127 1.00 97.12 89 GLY A C 1
ATOM 705 O O . GLY A 1 89 ? 8.390 -14.059 -15.953 1.00 97.12 89 GLY A O 1
ATOM 706 N N . TYR A 1 90 ? 8.406 -11.832 -15.670 1.00 96.69 90 TYR A N 1
ATOM 707 C CA . TYR A 1 90 ? 7.178 -11.746 -14.868 1.00 96.69 90 TYR A CA 1
ATOM 708 C C . TYR A 1 90 ? 5.982 -12.476 -15.496 1.00 96.69 90 TYR A C 1
ATOM 710 O O . TYR A 1 90 ? 5.238 -13.168 -14.802 1.00 96.69 90 TYR A O 1
ATOM 718 N N . GLY A 1 91 ? 5.798 -12.333 -16.813 1.00 97.19 91 GLY A N 1
ATOM 719 C CA . GLY A 1 91 ? 4.662 -12.912 -17.528 1.00 97.19 91 GLY A CA 1
ATOM 720 C C . GLY A 1 91 ? 4.655 -14.441 -17.559 1.00 97.19 91 GLY A C 1
ATOM 721 O O . GLY A 1 91 ? 3.575 -15.019 -17.670 1.00 97.19 91 GLY A O 1
ATOM 722 N N . SER A 1 92 ? 5.821 -15.078 -17.403 1.00 97.94 92 SER A N 1
ATOM 723 C CA . SER A 1 92 ? 5.988 -16.537 -17.438 1.00 97.94 92 SER A CA 1
ATOM 724 C C . SER A 1 92 ? 5.495 -17.237 -16.169 1.00 97.94 92 SER A C 1
ATOM 726 O O . SER A 1 92 ? 5.242 -18.441 -16.181 1.00 97.94 92 SER A O 1
ATOM 728 N N . VAL A 1 93 ? 5.340 -16.489 -15.073 1.00 97.50 93 VAL A N 1
ATOM 729 C CA . VAL A 1 93 ? 4.906 -17.020 -13.781 1.00 97.50 93 VAL A CA 1
ATOM 730 C C . VAL A 1 93 ? 3.380 -17.024 -13.719 1.00 97.50 93 VAL A C 1
ATOM 732 O O . VAL A 1 93 ? 2.741 -16.004 -13.995 1.00 97.50 93 VAL A O 1
ATOM 735 N N . THR A 1 94 ? 2.788 -18.158 -13.328 1.00 97.12 94 THR A N 1
ATOM 736 C CA . THR A 1 94 ? 1.346 -18.276 -13.054 1.00 97.12 94 THR A CA 1
ATOM 737 C C . THR A 1 94 ? 0.937 -17.308 -11.952 1.00 97.12 94 THR A C 1
ATOM 739 O O . THR A 1 94 ? 1.579 -17.243 -10.904 1.00 97.12 94 THR A O 1
ATOM 742 N N . ARG A 1 95 ? -0.160 -16.579 -12.165 1.00 95.12 95 ARG A N 1
ATOM 743 C CA . ARG A 1 95 ? -0.663 -15.590 -11.210 1.00 95.12 95 ARG A CA 1
ATOM 744 C C . ARG A 1 95 ? -2.086 -15.918 -10.800 1.00 95.12 95 ARG A C 1
ATOM 746 O O . ARG A 1 95 ? -2.905 -16.288 -11.636 1.00 95.12 95 ARG A O 1
ATOM 753 N N . VAL A 1 96 ? -2.359 -15.745 -9.515 1.00 95.75 96 VAL A N 1
ATOM 754 C CA . VAL A 1 96 ? -3.687 -15.883 -8.921 1.00 95.75 96 VAL A CA 1
ATOM 755 C C . VAL A 1 96 ? -4.017 -14.564 -8.241 1.00 95.75 96 VAL A C 1
ATOM 757 O O . VAL A 1 96 ? -3.153 -13.968 -7.598 1.00 95.75 96 VAL A O 1
ATOM 760 N N . PHE A 1 97 ? -5.252 -14.108 -8.409 1.00 93.75 97 PHE A N 1
ATOM 761 C CA . PHE A 1 97 ? -5.768 -12.911 -7.764 1.00 93.75 97 PHE A CA 1
ATOM 762 C C . PHE A 1 97 ? -6.906 -13.327 -6.832 1.00 93.75 97 PHE A C 1
ATOM 764 O O . PHE A 1 97 ? -7.857 -13.968 -7.277 1.00 93.75 97 PHE A O 1
ATOM 771 N N . VAL A 1 98 ? -6.771 -13.021 -5.541 1.00 95.31 98 VAL A N 1
ATOM 772 C CA . VAL A 1 98 ? -7.794 -13.306 -4.528 1.00 95.31 98 VAL A CA 1
ATOM 773 C C . VAL A 1 98 ? -8.494 -11.998 -4.211 1.00 95.31 98 VAL A C 1
ATOM 775 O O . VAL A 1 98 ? -7.857 -11.051 -3.757 1.00 95.31 98 VAL A O 1
ATOM 778 N N . VAL A 1 99 ? -9.791 -11.955 -4.492 1.00 94.88 99 VAL A N 1
ATOM 779 C CA . VAL A 1 99 ? -10.639 -10.795 -4.223 1.00 94.88 99 VAL A CA 1
ATOM 780 C C . VAL A 1 99 ? -11.110 -10.854 -2.774 1.00 94.88 99 VAL A C 1
ATOM 782 O O . VAL A 1 99 ? -11.543 -11.906 -2.301 1.00 94.88 99 VAL A O 1
ATOM 785 N N . CYS A 1 100 ? -11.026 -9.719 -2.085 1.00 94.81 100 CYS A N 1
ATOM 786 C CA . CYS A 1 100 ? -11.576 -9.531 -0.750 1.00 94.81 100 CYS A CA 1
ATOM 787 C C . CYS A 1 100 ? -12.847 -8.682 -0.865 1.00 94.81 100 CYS A C 1
ATOM 789 O O . CYS A 1 100 ? -12.762 -7.461 -0.859 1.00 94.81 100 CYS A O 1
ATOM 791 N N . ASP A 1 101 ? -14.024 -9.309 -0.944 1.00 93.62 101 ASP A N 1
ATOM 792 C CA . ASP A 1 101 ? -15.307 -8.613 -1.186 1.00 93.62 101 ASP A CA 1
ATOM 793 C C . ASP A 1 101 ? -15.639 -7.509 -0.160 1.00 93.62 101 ASP A C 1
ATOM 795 O O . ASP A 1 101 ? -16.453 -6.627 -0.422 1.00 93.62 101 ASP A O 1
ATOM 799 N N . GLY A 1 102 ? -15.037 -7.568 1.031 1.00 93.94 102 GLY A N 1
ATOM 800 C CA . GLY A 1 102 ? -15.199 -6.573 2.090 1.00 93.94 102 GLY A CA 1
ATOM 801 C C . GLY A 1 102 ? -14.139 -5.468 2.114 1.00 93.94 102 GLY A C 1
ATOM 802 O O . GLY A 1 102 ? -14.174 -4.666 3.048 1.00 93.94 102 GLY A O 1
ATOM 803 N N . ASP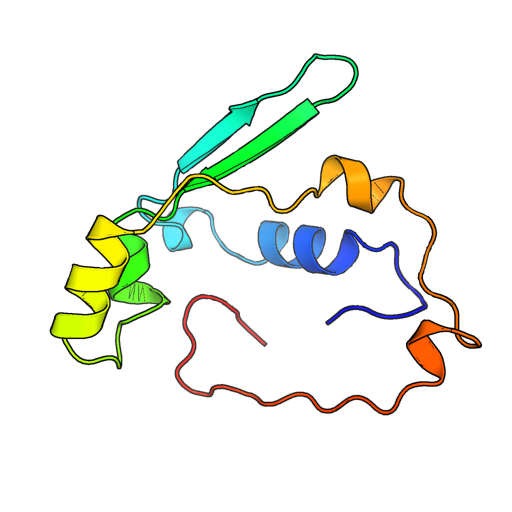 A 1 103 ? -13.194 -5.448 1.168 1.00 94.62 103 ASP A N 1
ATOM 804 C CA . ASP A 1 103 ? -12.140 -4.431 1.079 1.00 94.62 103 ASP A CA 1
ATOM 805 C C . ASP A 1 103 ? -12.747 -3.058 0.750 1.00 94.62 103 ASP A C 1
ATOM 807 O O . ASP A 1 103 ? -13.629 -2.928 -0.097 1.00 94.62 103 ASP A O 1
ATOM 811 N N . ARG A 1 104 ? -12.308 -2.032 1.482 1.00 93.44 104 ARG A N 1
ATOM 812 C CA . ARG A 1 104 ? -12.743 -0.635 1.328 1.00 93.44 104 ARG A CA 1
ATOM 813 C C . ARG A 1 104 ? -11.580 0.312 1.047 1.00 93.44 104 ARG A C 1
ATOM 815 O O . ARG A 1 104 ? -11.779 1.523 0.987 1.00 93.44 104 ARG A O 1
ATOM 822 N N . ALA A 1 105 ? -10.362 -0.211 0.972 1.00 92.56 105 ALA A N 1
ATOM 823 C CA . ALA A 1 105 ? -9.169 0.550 0.653 1.00 92.56 105 ALA A CA 1
ATOM 824 C C . ALA A 1 105 ? -8.763 0.339 -0.804 1.00 92.56 105 ALA A C 1
ATOM 826 O O . ALA A 1 105 ? -8.290 1.279 -1.424 1.00 92.56 105 ALA A O 1
ATOM 827 N N . ILE A 1 106 ? -8.941 -0.863 -1.356 1.00 90.06 106 ILE A N 1
ATOM 828 C CA . ILE A 1 106 ? -8.579 -1.180 -2.740 1.00 90.06 106 ILE A CA 1
ATOM 829 C C . ILE A 1 106 ? -9.835 -1.605 -3.500 1.00 90.06 106 ILE A C 1
ATOM 831 O O . ILE A 1 106 ? -10.291 -2.741 -3.389 1.00 90.06 106 ILE A O 1
ATOM 835 N N . ASN A 1 107 ? -10.363 -0.687 -4.310 1.00 76.88 107 ASN A N 1
ATOM 836 C CA . ASN A 1 107 ? -11.459 -0.980 -5.230 1.00 76.88 107 ASN A CA 1
ATOM 837 C C . ASN A 1 107 ? -10.933 -1.819 -6.413 1.00 76.88 107 ASN A C 1
ATOM 839 O O . ASN A 1 107 ? -9.867 -1.522 -6.961 1.00 76.88 107 ASN A O 1
ATOM 843 N N . ILE A 1 108 ? -11.665 -2.877 -6.777 1.00 71.19 108 ILE A N 1
ATOM 844 C CA . ILE A 1 108 ? -11.342 -3.825 -7.863 1.00 71.19 108 ILE A CA 1
ATOM 845 C C . ILE A 1 108 ? -12.398 -3.724 -8.959 1.00 71.19 108 ILE A C 1
ATOM 847 O O . ILE A 1 108 ? -13.596 -3.644 -8.606 1.00 71.19 108 ILE A O 1
#